Protein AF-A0A7Y3UL16-F1 (afdb_monomer_lite)

Structure (mmCIF, N/CA/C/O backbone):
data_AF-A0A7Y3UL16-F1
#
_entry.id   AF-A0A7Y3UL16-F1
#
loop_
_atom_site.group_PDB
_atom_site.id
_atom_site.type_symbol
_atom_site.label_atom_id
_atom_site.label_alt_id
_atom_site.label_comp_id
_atom_site.label_asym_id
_atom_site.label_entity_id
_atom_site.label_seq_id
_atom_site.pdbx_PDB_ins_code
_atom_site.Cartn_x
_atom_site.Cartn_y
_atom_site.Cartn_z
_atom_site.occupancy
_atom_site.B_iso_or_equiv
_atom_site.auth_seq_id
_atom_site.auth_comp_id
_atom_site.auth_asym_id
_atom_site.auth_atom_id
_atom_site.pdbx_PDB_model_num
ATOM 1 N N . MET A 1 1 ? 24.667 4.415 -14.921 1.00 60.00 1 MET A N 1
ATOM 2 C CA . MET A 1 1 ? 24.020 4.854 -13.664 1.00 60.00 1 MET A CA 1
ATOM 3 C C . MET A 1 1 ? 24.952 4.482 -12.525 1.00 60.00 1 MET A C 1
ATOM 5 O O . MET A 1 1 ? 25.462 3.373 -12.546 1.00 60.00 1 MET A O 1
ATOM 9 N N . ASN A 1 2 ? 25.258 5.404 -11.614 1.00 74.50 2 ASN A N 1
ATOM 10 C CA . ASN A 1 2 ? 26.217 5.157 -10.532 1.00 74.50 2 ASN A CA 1
ATOM 11 C C . ASN A 1 2 ? 25.611 4.125 -9.556 1.00 74.50 2 ASN A C 1
ATOM 13 O O . ASN A 1 2 ? 24.488 4.332 -9.098 1.00 74.50 2 ASN A O 1
ATOM 17 N N . GLU A 1 3 ? 26.292 3.017 -9.259 1.00 73.69 3 GLU A N 1
ATOM 18 C CA . GLU A 1 3 ? 25.725 1.890 -8.483 1.00 73.69 3 GLU A CA 1
ATOM 19 C C . GLU A 1 3 ? 25.198 2.327 -7.109 1.00 73.69 3 GLU A C 1
ATOM 21 O O . GLU A 1 3 ? 24.149 1.873 -6.653 1.00 73.69 3 GLU A O 1
ATOM 26 N N . LYS A 1 4 ? 25.866 3.309 -6.494 1.00 78.06 4 LYS A N 1
ATOM 27 C CA . LYS A 1 4 ? 25.443 3.925 -5.228 1.00 78.06 4 LYS A CA 1
ATOM 28 C C . LYS A 1 4 ? 24.084 4.621 -5.328 1.00 78.06 4 LYS A C 1
ATOM 30 O O . LYS A 1 4 ? 23.296 4.574 -4.390 1.00 78.06 4 LYS A O 1
ATOM 35 N N . VAL A 1 5 ? 23.806 5.250 -6.469 1.00 78.31 5 VAL A N 1
ATOM 36 C CA . VAL A 1 5 ? 22.536 5.938 -6.734 1.00 78.31 5 VAL A CA 1
ATOM 37 C C . VAL A 1 5 ? 21.419 4.909 -6.916 1.00 78.31 5 VAL A C 1
ATOM 39 O O . VAL A 1 5 ? 20.356 5.056 -6.324 1.00 78.31 5 VAL A O 1
ATOM 42 N N . ALA A 1 6 ? 21.684 3.823 -7.650 1.00 77.94 6 ALA A N 1
ATOM 43 C CA . ALA A 1 6 ? 20.733 2.725 -7.829 1.00 77.94 6 ALA A CA 1
ATOM 44 C C . ALA A 1 6 ? 20.356 2.057 -6.492 1.00 77.94 6 ALA A C 1
ATOM 46 O O . ALA A 1 6 ? 19.173 1.872 -6.208 1.00 77.94 6 ALA A O 1
ATOM 47 N N . GLY A 1 7 ? 21.351 1.759 -5.648 1.00 82.50 7 GLY A N 1
ATOM 48 C CA . GLY A 1 7 ? 21.130 1.165 -4.327 1.00 82.50 7 GLY A CA 1
ATOM 49 C C . GLY A 1 7 ? 20.331 2.073 -3.388 1.00 82.50 7 GLY A C 1
ATOM 50 O O . GLY A 1 7 ? 19.406 1.608 -2.725 1.00 82.50 7 GLY A O 1
ATOM 51 N N . PHE A 1 8 ? 20.622 3.378 -3.378 1.00 85.62 8 PHE A N 1
ATOM 52 C CA . PHE A 1 8 ? 19.869 4.347 -2.579 1.00 85.62 8 PHE A CA 1
ATOM 53 C C . PHE A 1 8 ? 18.386 4.408 -2.978 1.00 85.62 8 PHE A C 1
ATOM 55 O O . PHE A 1 8 ? 17.516 4.323 -2.110 1.00 85.62 8 PHE A O 1
ATOM 62 N N . PHE A 1 9 ? 18.088 4.495 -4.281 1.00 86.50 9 PHE A N 1
ATOM 63 C CA . PHE A 1 9 ? 16.704 4.496 -4.768 1.00 86.50 9 PHE A CA 1
ATOM 64 C C . PHE A 1 9 ? 15.974 3.182 -4.467 1.00 86.50 9 PHE A C 1
ATOM 66 O O . PHE A 1 9 ? 14.795 3.222 -4.121 1.00 86.50 9 PHE A O 1
ATOM 73 N N . GLY A 1 10 ? 16.666 2.040 -4.532 1.00 87.94 10 GLY A N 1
ATOM 74 C CA . GLY A 1 10 ? 16.104 0.742 -4.147 1.00 87.94 10 GLY A CA 1
ATOM 75 C C . GLY A 1 10 ? 15.677 0.699 -2.677 1.00 87.94 10 GLY A C 1
ATOM 76 O O . GLY A 1 10 ? 14.533 0.365 -2.375 1.00 87.94 10 GLY A O 1
ATOM 77 N N . CYS A 1 11 ? 16.556 1.116 -1.760 1.00 91.25 11 CYS A N 1
ATOM 78 C CA . CYS A 1 11 ? 16.229 1.180 -0.333 1.00 91.25 11 CYS A CA 1
ATOM 79 C C . CYS A 1 11 ? 15.070 2.141 -0.048 1.00 91.25 11 CYS A C 1
ATOM 81 O O . CYS A 1 11 ? 14.158 1.803 0.707 1.00 91.25 11 CYS A O 1
ATOM 83 N N . LEU A 1 12 ? 15.083 3.324 -0.670 1.00 91.69 12 LEU A N 1
ATOM 84 C CA . LEU A 1 12 ? 14.014 4.307 -0.511 1.00 91.69 12 LEU A CA 1
ATOM 85 C C . LEU A 1 12 ? 12.667 3.744 -0.979 1.00 91.69 12 LEU A C 1
ATOM 87 O O . LEU A 1 12 ? 11.672 3.865 -0.267 1.00 91.69 12 LEU A O 1
ATOM 91 N N . PHE A 1 13 ? 12.646 3.085 -2.138 1.00 90.88 13 PHE A N 1
ATOM 92 C CA . PHE A 1 13 ? 11.449 2.437 -2.665 1.00 90.88 13 PHE A CA 1
ATOM 93 C C . PHE A 1 13 ? 10.903 1.381 -1.696 1.00 90.88 13 PHE A C 1
ATOM 95 O O . PHE A 1 13 ? 9.706 1.368 -1.417 1.00 90.88 13 PHE A O 1
ATOM 102 N N . GLN A 1 14 ? 11.779 0.547 -1.127 1.00 91.12 14 GLN A N 1
ATOM 103 C CA . GLN A 1 14 ? 11.402 -0.482 -0.155 1.00 91.12 14 GLN A CA 1
ATOM 104 C C . GLN A 1 14 ? 10.734 0.121 1.091 1.00 91.12 14 GLN A C 1
ATOM 106 O O . GLN A 1 14 ? 9.717 -0.385 1.563 1.00 91.12 14 GLN A O 1
ATOM 111 N N . ILE A 1 15 ? 11.293 1.222 1.606 1.00 94.88 15 ILE A N 1
ATOM 112 C CA . ILE A 1 15 ? 10.766 1.925 2.782 1.00 94.88 15 ILE A CA 1
ATOM 113 C C . ILE A 1 15 ? 9.396 2.530 2.468 1.00 94.88 15 ILE A C 1
ATOM 115 O O . ILE A 1 15 ? 8.454 2.335 3.233 1.00 94.88 15 ILE A O 1
ATOM 119 N N . VAL A 1 16 ? 9.260 3.225 1.335 1.00 94.56 16 VAL A N 1
ATOM 120 C CA . VAL A 1 16 ? 7.983 3.822 0.910 1.00 94.56 16 VAL A CA 1
ATOM 121 C C . VAL A 1 16 ? 6.914 2.747 0.719 1.00 94.56 16 VAL A C 1
ATOM 123 O O . VAL A 1 16 ? 5.785 2.916 1.176 1.00 94.56 16 VAL A O 1
ATOM 126 N N . TYR A 1 17 ? 7.271 1.621 0.099 1.00 92.81 17 TYR A N 1
ATOM 127 C CA . TYR A 1 17 ? 6.362 0.495 -0.092 1.00 92.81 17 TYR A CA 1
ATOM 128 C C . TYR A 1 17 ? 5.898 -0.104 1.243 1.00 92.81 17 TYR A C 1
ATOM 130 O O . TYR A 1 17 ? 4.709 -0.366 1.419 1.00 92.81 17 TYR A O 1
ATOM 138 N N . LEU A 1 18 ? 6.807 -0.257 2.211 1.00 94.12 18 LEU A N 1
ATOM 139 C CA . LEU A 1 18 ? 6.473 -0.751 3.547 1.00 94.12 18 LEU A CA 1
ATOM 140 C C . LEU A 1 18 ? 5.546 0.212 4.297 1.00 94.12 18 LEU A C 1
ATOM 142 O O . LEU A 1 18 ? 4.539 -0.224 4.853 1.00 94.12 18 LEU A O 1
ATOM 146 N N . LEU A 1 19 ? 5.845 1.515 4.286 1.00 95.44 19 LEU A N 1
ATOM 147 C CA . LEU A 1 19 ? 4.997 2.532 4.918 1.00 95.44 19 LEU A CA 1
ATOM 148 C C . LEU A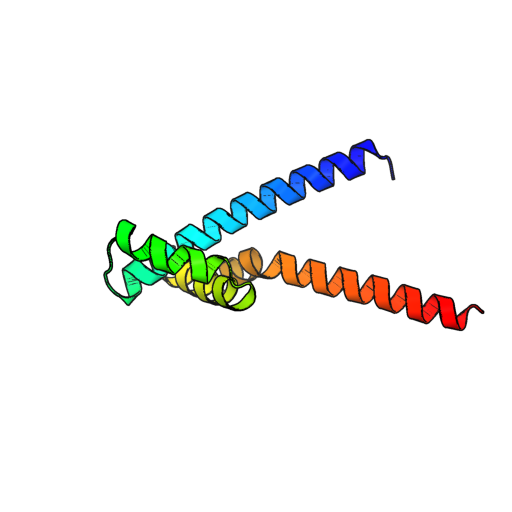 1 19 ? 3.598 2.560 4.297 1.00 95.44 19 LEU A C 1
ATOM 150 O O . LEU A 1 19 ? 2.608 2.617 5.021 1.00 95.44 19 LEU A O 1
ATOM 154 N N . MET A 1 20 ? 3.506 2.457 2.971 1.00 95.50 20 MET A N 1
ATOM 155 C CA . MET A 1 20 ? 2.227 2.360 2.269 1.00 95.50 20 MET A CA 1
ATOM 156 C C . MET A 1 20 ? 1.456 1.098 2.676 1.00 95.50 20 MET A C 1
ATOM 158 O O . MET A 1 20 ? 0.267 1.194 2.969 1.00 95.50 20 MET A O 1
ATOM 162 N N . GLY A 1 21 ? 2.123 -0.054 2.788 1.00 94.50 21 GLY A N 1
ATOM 163 C CA . GLY A 1 21 ? 1.496 -1.294 3.256 1.00 94.50 21 GLY A CA 1
ATOM 164 C C . GLY A 1 21 ? 0.943 -1.189 4.682 1.00 94.50 21 GLY A C 1
ATOM 165 O O . GLY A 1 21 ? -0.148 -1.684 4.959 1.00 94.50 21 GLY A O 1
ATOM 166 N N . LEU A 1 22 ? 1.640 -0.481 5.579 1.00 95.25 22 LEU A N 1
ATOM 167 C CA . LEU A 1 22 ? 1.119 -0.178 6.916 1.00 95.25 22 LEU A CA 1
ATOM 168 C C . LEU A 1 22 ? -0.120 0.720 6.843 1.00 95.25 22 LEU A C 1
ATOM 170 O O . LEU A 1 22 ? -1.124 0.419 7.481 1.00 95.25 22 LEU A O 1
ATOM 174 N N . VAL A 1 23 ? -0.084 1.781 6.034 1.00 96.31 23 VAL A N 1
ATOM 175 C CA . VAL A 1 23 ? -1.248 2.656 5.813 1.00 96.31 23 VAL A CA 1
ATOM 176 C C . VAL A 1 23 ? -2.433 1.867 5.252 1.00 96.31 23 VAL A C 1
ATOM 178 O O . VAL A 1 23 ? -3.559 2.056 5.708 1.00 96.31 23 VAL A O 1
ATOM 181 N N . GLN A 1 24 ? -2.190 0.942 4.322 1.00 96.75 24 GLN A N 1
ATOM 182 C CA . GLN A 1 24 ? -3.214 0.060 3.768 1.00 96.75 24 GLN A CA 1
ATOM 183 C C . GLN A 1 24 ? -3.818 -0.842 4.851 1.00 96.75 24 GLN A C 1
ATOM 185 O O . GLN A 1 24 ? -5.035 -0.991 4.911 1.00 96.75 24 GLN A O 1
ATOM 190 N N . LEU A 1 25 ? -2.995 -1.400 5.743 1.00 96.31 25 LEU A N 1
ATOM 191 C CA . LEU A 1 25 ? -3.474 -2.220 6.855 1.00 96.31 25 LEU A CA 1
ATOM 192 C C . LEU A 1 25 ? -4.355 -1.415 7.822 1.00 96.31 25 LEU A C 1
ATOM 194 O O . LEU A 1 25 ? -5.422 -1.895 8.198 1.00 96.31 25 LEU A O 1
ATOM 198 N N . VAL A 1 26 ? -3.953 -0.193 8.195 1.00 96.19 26 VAL A N 1
ATOM 199 C CA . VAL A 1 26 ? -4.775 0.669 9.068 1.00 96.19 26 VAL A CA 1
ATOM 200 C C . VAL A 1 26 ? -6.066 1.098 8.364 1.00 96.19 26 VAL A C 1
ATOM 202 O O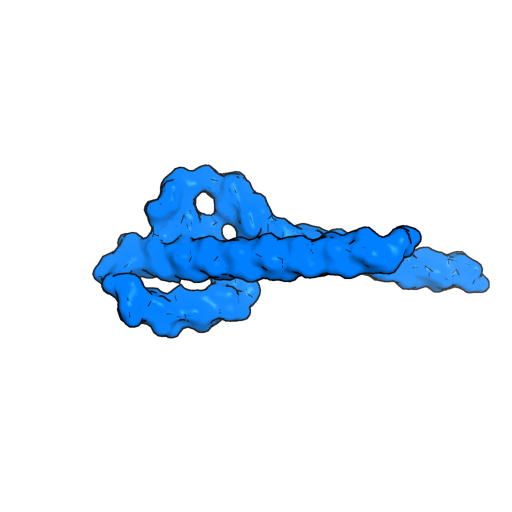 . VAL A 1 26 ? -7.117 1.127 8.995 1.00 96.19 26 VAL A O 1
ATOM 205 N N . ALA A 1 27 ? -6.022 1.363 7.056 1.00 97.00 27 ALA A N 1
ATOM 206 C CA . ALA A 1 27 ? -7.218 1.666 6.272 1.00 97.00 27 ALA A CA 1
ATOM 207 C C . ALA A 1 27 ? -8.202 0.485 6.253 1.00 97.00 27 ALA A C 1
ATOM 209 O O . ALA A 1 27 ? -9.390 0.676 6.487 1.00 97.00 27 ALA A O 1
ATOM 210 N N . ILE A 1 28 ? -7.715 -0.742 6.033 1.00 97.44 28 ILE A N 1
ATOM 211 C CA . ILE A 1 28 ? -8.546 -1.957 6.077 1.00 97.44 28 ILE A CA 1
ATOM 212 C C . ILE A 1 28 ? -9.129 -2.160 7.479 1.00 97.44 28 ILE A C 1
ATOM 214 O O . ILE A 1 28 ? -10.310 -2.473 7.603 1.00 97.44 28 ILE A O 1
ATOM 218 N N . LEU A 1 29 ? -8.316 -1.970 8.525 1.00 96.88 29 LEU A N 1
ATOM 219 C CA . LEU A 1 29 ? -8.764 -2.044 9.914 1.00 96.88 29 LEU A CA 1
ATOM 220 C C . LEU A 1 29 ? -9.924 -1.085 10.158 1.00 96.88 29 LEU A C 1
ATOM 222 O O . LEU A 1 29 ? -11.008 -1.545 10.499 1.00 96.88 29 LEU A O 1
ATOM 226 N N . GLY A 1 30 ? -9.723 0.209 9.903 1.00 95.31 30 GLY A N 1
ATOM 227 C CA . GLY A 1 30 ? -10.768 1.214 10.076 1.00 95.31 30 GLY A CA 1
ATOM 228 C C . GLY A 1 30 ? -12.010 0.914 9.236 1.00 95.31 30 GLY A C 1
ATOM 229 O O . GLY A 1 30 ? -13.126 1.116 9.709 1.00 95.31 30 GLY A O 1
ATOM 230 N N . GLY A 1 31 ? -11.839 0.406 8.010 1.00 95.75 31 GLY A N 1
ATOM 231 C CA . GLY A 1 31 ? -12.958 0.011 7.155 1.00 95.75 31 GLY A CA 1
ATOM 232 C C . GLY A 1 31 ? -13.792 -1.085 7.813 1.00 95.75 31 GLY A C 1
ATOM 233 O O . GLY A 1 31 ? -15.004 -0.953 7.937 1.00 95.75 31 GLY A O 1
ATOM 234 N N . ILE A 1 32 ? -13.141 -2.128 8.333 1.00 95.56 32 ILE A N 1
ATOM 235 C CA . ILE A 1 32 ? -13.813 -3.210 9.065 1.00 95.56 32 ILE A CA 1
ATOM 236 C C . ILE A 1 32 ? -14.510 -2.683 10.330 1.00 95.56 32 ILE A C 1
ATOM 238 O O . ILE A 1 32 ? -15.641 -3.091 10.611 1.00 95.56 32 ILE A O 1
ATOM 242 N N . GLU A 1 33 ? -13.876 -1.776 11.080 1.00 95.31 33 GLU A N 1
ATOM 243 C CA . GLU A 1 33 ? -14.492 -1.158 12.264 1.00 95.31 33 GLU A CA 1
ATOM 244 C C . GLU A 1 33 ? -15.752 -0.368 11.889 1.00 95.31 33 GLU A 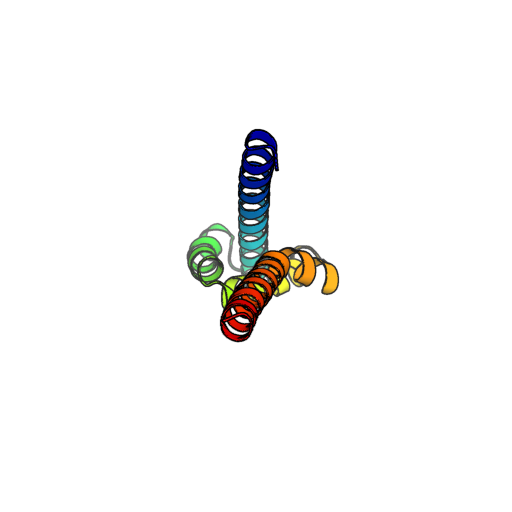C 1
ATOM 246 O O . GLU A 1 33 ? -16.781 -0.500 12.547 1.00 95.31 33 GLU A O 1
ATOM 251 N N . ASN A 1 34 ? -15.712 0.392 10.795 1.00 94.38 34 ASN A N 1
ATOM 252 C CA . ASN A 1 34 ? -16.838 1.206 10.343 1.00 94.38 34 ASN A CA 1
ATOM 253 C C . ASN A 1 34 ? -17.974 0.371 9.736 1.00 94.38 34 ASN A C 1
ATOM 255 O O . ASN A 1 34 ? -19.145 0.678 9.955 1.00 94.38 34 ASN A O 1
ATOM 259 N N . TRP A 1 35 ? -17.651 -0.688 8.991 1.00 95.00 35 TRP A N 1
ATOM 260 C CA . TRP A 1 35 ? -18.649 -1.525 8.316 1.00 95.00 35 TRP A CA 1
ATOM 261 C C . TRP A 1 35 ? -19.336 -2.509 9.249 1.00 95.00 35 TRP A C 1
ATOM 263 O O . TRP A 1 35 ? -20.542 -2.728 9.139 1.00 95.00 35 TRP A O 1
ATOM 273 N N . TRP A 1 36 ? -18.574 -3.143 10.140 1.00 92.94 36 TRP A N 1
ATOM 274 C CA . TRP A 1 36 ? -19.082 -4.208 11.004 1.00 92.94 36 TRP A CA 1
ATOM 275 C C . TRP A 1 36 ? -19.167 -3.818 12.478 1.00 92.94 36 TRP A C 1
ATOM 277 O O . TRP A 1 36 ? -19.705 -4.590 13.272 1.00 92.94 36 TRP A O 1
ATOM 287 N N . GLY A 1 37 ? -18.666 -2.643 12.867 1.00 92.25 37 GLY A N 1
ATOM 288 C CA . GLY A 1 37 ? -18.641 -2.215 14.268 1.00 92.25 37 GLY A CA 1
ATOM 289 C C . GLY A 1 37 ? -17.697 -3.054 15.129 1.00 92.25 37 GLY A C 1
ATOM 290 O O . GLY A 1 37 ? -17.851 -3.105 16.349 1.00 92.25 37 GLY A O 1
ATOM 291 N N . TRP A 1 38 ? -16.769 -3.786 14.511 1.00 92.50 38 TRP A N 1
ATOM 292 C CA . TRP A 1 38 ? -15.848 -4.649 15.239 1.00 92.50 38 TRP A CA 1
ATOM 293 C C . TRP A 1 38 ? -14.741 -3.820 15.877 1.00 92.50 38 TRP A C 1
ATOM 295 O O . TRP A 1 38 ? -14.281 -2.863 15.269 1.00 92.50 38 TRP A O 1
ATOM 305 N N . PRO A 1 39 ? -14.255 -4.193 17.068 1.00 92.56 39 PRO A N 1
ATOM 306 C CA . PRO A 1 39 ? -13.095 -3.534 17.644 1.00 92.56 39 PRO A CA 1
ATOM 307 C C . PRO A 1 39 ? -11.804 -3.951 16.916 1.00 92.56 39 PRO A C 1
ATOM 309 O O . PRO A 1 39 ? -11.660 -5.110 16.504 1.00 92.56 39 PRO A O 1
ATOM 312 N N . TRP A 1 40 ? -10.830 -3.039 16.830 1.00 88.00 40 TRP A N 1
ATOM 313 C CA . TRP A 1 40 ? -9.560 -3.209 16.105 1.00 88.00 40 TRP A CA 1
ATOM 314 C C . TRP A 1 40 ? -8.838 -4.538 16.371 1.00 88.00 40 TRP A C 1
ATOM 316 O O . TRP A 1 40 ? -8.271 -5.136 15.458 1.00 88.00 40 TRP A O 1
ATOM 326 N N . TRP A 1 41 ? -8.867 -5.026 17.614 1.00 91.31 41 TRP A N 1
ATOM 327 C CA . TRP A 1 41 ? -8.165 -6.244 18.028 1.00 91.31 41 TRP A CA 1
ATOM 328 C C . TRP A 1 41 ? -8.792 -7.527 17.466 1.00 91.31 41 TRP A C 1
ATOM 330 O O . TRP A 1 41 ? -8.097 -8.531 17.350 1.00 91.31 41 TRP A O 1
ATOM 340 N N . ILE A 1 42 ? -10.073 -7.505 17.083 1.00 91.69 42 ILE A N 1
ATOM 341 C CA . ILE A 1 42 ? -10.708 -8.588 16.313 1.00 91.69 42 ILE A CA 1
ATOM 342 C C . ILE A 1 42 ? -10.481 -8.346 14.822 1.00 91.69 42 ILE A C 1
ATOM 344 O O . ILE A 1 42 ? -10.101 -9.263 14.092 1.00 91.69 42 ILE A O 1
ATOM 348 N N . ALA A 1 43 ? -10.675 -7.100 14.378 1.00 93.44 43 ALA A N 1
ATOM 349 C CA . ALA A 1 43 ? -10.550 -6.716 12.976 1.00 93.44 43 ALA A CA 1
ATOM 350 C C . ALA A 1 43 ? -9.169 -7.065 12.394 1.00 93.44 43 ALA A C 1
ATOM 352 O O . ALA A 1 43 ? -9.085 -7.476 11.239 1.00 93.44 43 ALA A O 1
ATOM 353 N N . ILE A 1 44 ? -8.097 -6.994 13.193 1.00 94.12 44 ILE A N 1
ATOM 354 C CA . ILE A 1 44 ? -6.724 -7.281 12.751 1.00 94.12 44 ILE A CA 1
ATOM 355 C C . ILE A 1 44 ? -6.523 -8.704 12.226 1.00 94.12 44 ILE A C 1
ATOM 357 O O . ILE A 1 44 ? -5.778 -8.893 11.263 1.00 94.12 44 ILE A O 1
ATOM 361 N N . PHE A 1 45 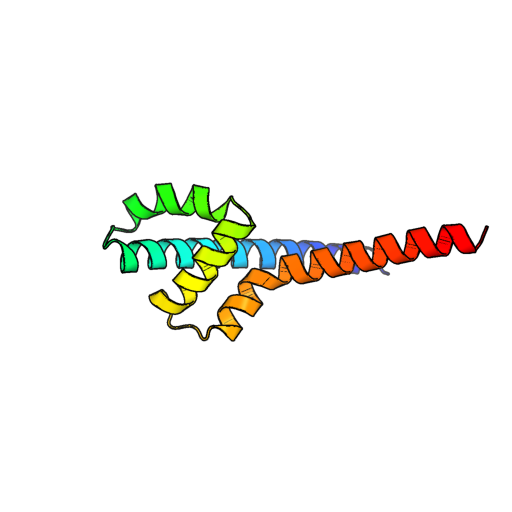? -7.226 -9.693 12.784 1.00 94.81 45 PHE A N 1
ATOM 362 C CA . PHE A 1 45 ? -7.128 -11.085 12.337 1.00 94.81 45 PHE A CA 1
ATOM 363 C C . PHE A 1 45 ? -7.716 -11.296 10.939 1.00 94.81 45 PHE A C 1
ATOM 365 O O . PHE A 1 45 ? -7.307 -12.222 10.244 1.00 94.81 45 PHE A O 1
ATOM 372 N N . ILE A 1 46 ? -8.637 -10.427 10.513 1.00 94.06 46 ILE A N 1
ATOM 373 C CA . ILE A 1 46 ? -9.211 -10.437 9.162 1.00 94.06 46 ILE A CA 1
ATOM 374 C C . ILE A 1 46 ? -8.476 -9.459 8.241 1.00 94.06 46 ILE A C 1
ATOM 376 O O . ILE A 1 46 ? -8.235 -9.768 7.073 1.00 94.06 46 ILE A O 1
ATOM 380 N N . ALA A 1 47 ? -8.056 -8.308 8.767 1.00 94.69 47 ALA A N 1
ATOM 381 C CA . ALA A 1 47 ? -7.343 -7.292 8.009 1.00 94.69 47 ALA A CA 1
ATOM 382 C C . ALA A 1 47 ? -6.007 -7.811 7.461 1.00 94.69 47 ALA A C 1
ATOM 384 O O . ALA A 1 47 ? -5.678 -7.521 6.315 1.00 94.69 47 ALA A O 1
ATOM 385 N N . PHE A 1 48 ? -5.262 -8.619 8.227 1.00 94.38 48 PHE A N 1
ATOM 386 C CA . PHE A 1 48 ? -3.985 -9.190 7.776 1.00 94.38 48 PHE A CA 1
ATOM 387 C C . PHE A 1 48 ? -4.122 -10.087 6.532 1.00 94.38 48 PHE A C 1
ATOM 389 O O . PHE A 1 48 ? -3.445 -9.816 5.537 1.00 94.38 48 PHE A O 1
ATOM 396 N N . PRO A 1 49 ? -4.986 -11.126 6.530 1.00 95.19 49 PRO A N 1
ATOM 397 C CA . PRO A 1 49 ? -5.233 -11.933 5.335 1.00 95.19 49 PRO A CA 1
ATOM 398 C C . PRO A 1 49 ? -5.711 -11.110 4.136 1.00 95.19 49 PRO A C 1
ATOM 400 O O . PRO A 1 49 ? -5.258 -11.343 3.017 1.00 95.19 49 PRO A O 1
ATOM 403 N N . ILE A 1 50 ? -6.587 -10.124 4.360 1.00 95.88 50 ILE A N 1
ATOM 404 C CA . ILE A 1 50 ? -7.069 -9.236 3.294 1.00 95.88 50 ILE A CA 1
ATOM 405 C C . ILE A 1 50 ? -5.918 -8.406 2.718 1.00 95.88 50 ILE A C 1
ATOM 407 O O . ILE A 1 50 ? -5.764 -8.356 1.501 1.00 95.88 50 ILE A O 1
ATOM 411 N N . ALA A 1 51 ? -5.090 -7.799 3.572 1.00 94.88 51 ALA A N 1
ATOM 412 C CA . ALA A 1 51 ? -3.945 -6.988 3.163 1.00 94.88 51 ALA A CA 1
ATOM 413 C C . ALA A 1 51 ? -2.886 -7.801 2.399 1.00 94.88 51 ALA A C 1
ATOM 415 O O . ALA A 1 51 ? -2.188 -7.248 1.553 1.00 94.88 51 ALA A O 1
ATOM 416 N N . TYR A 1 52 ? -2.777 -9.106 2.673 1.00 92.31 52 TYR A N 1
ATOM 417 C CA . TYR A 1 52 ? -1.856 -10.002 1.973 1.00 92.31 52 TYR A CA 1
ATOM 418 C C . TYR A 1 52 ? -2.297 -10.319 0.538 1.00 92.31 52 TYR A C 1
ATOM 420 O O . TYR A 1 52 ? -1.456 -10.525 -0.338 1.00 92.31 52 TYR A O 1
ATOM 428 N N . ILE A 1 53 ? -3.606 -10.363 0.276 1.00 95.19 53 ILE A N 1
ATOM 429 C CA . ILE A 1 53 ? -4.129 -10.610 -1.068 1.00 95.19 53 ILE A CA 1
ATOM 430 C C . ILE A 1 53 ? -3.962 -9.318 -1.877 1.00 95.19 53 ILE A C 1
ATOM 432 O O . ILE A 1 53 ? -4.616 -8.335 -1.543 1.00 95.19 53 ILE A O 1
ATOM 436 N N . PRO A 1 54 ? -3.167 -9.291 -2.965 1.00 90.94 54 PRO A N 1
ATOM 437 C CA . PRO A 1 54 ? -2.786 -8.033 -3.608 1.00 90.94 54 PRO A CA 1
ATOM 438 C C . PRO A 1 54 ? -3.994 -7.192 -4.038 1.00 90.94 54 PRO A C 1
ATOM 440 O O . PRO A 1 54 ? -4.202 -6.088 -3.542 1.00 90.94 54 PRO A O 1
ATOM 443 N N . ILE A 1 55 ? -4.841 -7.732 -4.918 1.00 95.06 55 ILE A N 1
ATOM 444 C CA . ILE A 1 55 ? -5.961 -6.972 -5.489 1.00 95.06 55 ILE A CA 1
ATOM 445 C C . ILE A 1 55 ? -7.020 -6.682 -4.424 1.00 95.06 55 ILE A C 1
ATOM 447 O O . ILE A 1 55 ? -7.491 -5.552 -4.313 1.00 95.06 55 ILE A O 1
ATOM 451 N N . LEU A 1 56 ? -7.384 -7.692 -3.630 1.00 96.31 56 LEU A N 1
ATOM 452 C CA . LEU A 1 56 ? -8.410 -7.543 -2.600 1.00 96.31 56 LEU A CA 1
ATOM 453 C C . LEU A 1 56 ? -7.977 -6.527 -1.540 1.00 96.31 56 LEU A C 1
ATOM 455 O O . LEU A 1 56 ? -8.736 -5.618 -1.227 1.00 96.31 56 LEU A O 1
ATOM 459 N N . GLY A 1 57 ? -6.749 -6.634 -1.040 1.00 96.00 57 GLY A N 1
ATOM 460 C CA . GLY A 1 57 ? -6.186 -5.703 -0.076 1.00 96.00 57 GLY A CA 1
ATOM 461 C C . GLY A 1 57 ? -6.156 -4.277 -0.608 1.00 96.00 57 GLY A C 1
ATOM 462 O O . GLY A 1 57 ? -6.489 -3.358 0.133 1.00 96.00 57 GLY A O 1
ATOM 463 N N . THR A 1 58 ? -5.805 -4.077 -1.880 1.00 96.69 58 THR A N 1
ATOM 464 C CA . THR A 1 58 ? -5.826 -2.749 -2.504 1.00 96.69 58 THR A CA 1
ATOM 465 C C . THR A 1 58 ? -7.243 -2.188 -2.582 1.00 96.69 58 THR A C 1
ATOM 467 O O . THR A 1 58 ? -7.460 -1.050 -2.179 1.00 96.69 58 THR A O 1
ATOM 470 N N . VAL A 1 59 ? -8.222 -2.972 -3.041 1.00 97.50 59 VAL A N 1
ATOM 471 C CA . VAL A 1 59 ? -9.625 -2.526 -3.133 1.00 97.50 59 VAL A CA 1
ATOM 472 C C . VAL A 1 59 ? -10.180 -2.182 -1.752 1.00 97.50 59 VAL A C 1
ATOM 474 O O . VAL A 1 59 ? -10.708 -1.089 -1.554 1.00 97.50 59 VAL A O 1
ATOM 477 N N . VAL A 1 60 ? -10.013 -3.082 -0.783 1.00 97.44 60 VAL A N 1
ATOM 478 C CA . VAL A 1 60 ? -10.510 -2.881 0.583 1.00 97.44 60 VAL A CA 1
ATOM 479 C C . VAL A 1 60 ? -9.760 -1.739 1.272 1.00 97.44 60 VAL A C 1
ATOM 481 O O . VAL A 1 60 ? -10.376 -0.952 1.981 1.00 97.44 60 VAL A O 1
ATOM 484 N N . GLY A 1 61 ? -8.461 -1.580 1.012 1.00 97.25 61 GLY A N 1
ATOM 485 C CA . GLY A 1 61 ? -7.669 -0.447 1.488 1.00 97.25 61 GLY A CA 1
ATOM 486 C C . GLY A 1 61 ? -8.158 0.891 0.934 1.00 97.25 61 GLY A C 1
ATOM 487 O O . GLY A 1 61 ? -8.291 1.843 1.696 1.00 97.25 61 GLY A O 1
ATOM 488 N N . ILE A 1 62 ? -8.496 0.967 -0.360 1.00 98.00 62 ILE A N 1
ATOM 489 C CA . ILE A 1 62 ? -9.093 2.169 -0.969 1.00 98.00 62 ILE A CA 1
ATOM 490 C C . ILE A 1 62 ? -10.418 2.507 -0.286 1.00 98.00 62 ILE A C 1
ATOM 492 O O . ILE A 1 62 ? -10.610 3.645 0.138 1.00 98.00 62 ILE A O 1
ATOM 496 N N . MET A 1 63 ? -11.316 1.526 -0.159 1.00 97.56 63 MET A N 1
ATOM 497 C CA . MET A 1 63 ? -12.624 1.735 0.466 1.00 97.56 63 MET A CA 1
ATOM 498 C C . MET A 1 63 ? -12.484 2.153 1.935 1.00 97.56 63 MET A C 1
ATOM 500 O O . MET A 1 63 ? -13.094 3.132 2.356 1.00 97.56 63 MET A O 1
ATOM 504 N N . GLY A 1 64 ? -11.615 1.478 2.687 1.00 96.94 64 GLY A N 1
ATOM 505 C CA . GLY A 1 64 ? -11.331 1.806 4.080 1.00 96.94 64 GLY A CA 1
ATOM 506 C C . GLY A 1 64 ? -10.711 3.194 4.254 1.00 96.94 64 GLY A C 1
ATOM 507 O O . GLY A 1 64 ? -11.095 3.934 5.150 1.00 96.94 64 GLY A O 1
ATOM 508 N N . ALA A 1 65 ? -9.817 3.627 3.362 1.00 97.38 65 ALA A N 1
ATOM 509 C CA . ALA A 1 65 ? -9.252 4.976 3.430 1.00 97.38 65 ALA A CA 1
ATOM 510 C C . ALA A 1 65 ? -10.296 6.065 3.138 1.00 97.38 65 ALA A C 1
ATOM 512 O O . ALA A 1 65 ? -10.274 7.129 3.761 1.00 97.38 65 ALA A O 1
ATOM 513 N N . ILE A 1 66 ? -11.224 5.807 2.213 1.00 97.62 66 ILE A N 1
ATOM 514 C CA . ILE A 1 66 ? -12.328 6.729 1.921 1.00 97.62 66 ILE A CA 1
ATOM 515 C C . ILE A 1 66 ? -13.253 6.833 3.135 1.00 97.62 66 ILE A C 1
ATOM 517 O O . ILE A 1 66 ? -13.572 7.938 3.566 1.00 97.62 66 ILE A O 1
ATOM 521 N N . GLU A 1 67 ? -13.659 5.705 3.710 1.00 95.00 67 GLU A N 1
ATOM 522 C CA . GLU A 1 67 ? -14.668 5.700 4.770 1.00 95.00 67 GLU A CA 1
ATOM 523 C C . GLU A 1 67 ? -14.121 6.036 6.158 1.00 95.00 67 GLU A C 1
ATOM 525 O O . GLU A 1 67 ? -14.790 6.716 6.932 1.00 95.00 67 GLU A O 1
ATOM 530 N N . SER A 1 68 ? -12.912 5.592 6.492 1.00 94.25 68 SER A N 1
ATOM 531 C CA . SER A 1 68 ? -12.336 5.777 7.830 1.00 94.25 68 SER A CA 1
ATOM 532 C C . SER A 1 68 ? -11.484 7.024 7.949 1.00 94.25 68 SER A C 1
ATOM 534 O O . SER A 1 68 ? -11.476 7.656 9.002 1.00 94.25 68 SER A O 1
ATOM 536 N N . PHE A 1 69 ? -10.772 7.401 6.885 1.00 92.94 69 PHE A N 1
ATOM 537 C CA . PHE A 1 69 ? -9.928 8.599 6.892 1.00 92.94 69 PHE A CA 1
ATOM 538 C C . PHE A 1 69 ? -10.552 9.778 6.143 1.00 92.94 69 PHE A C 1
ATOM 540 O O . PHE A 1 69 ? -9.980 10.869 6.151 1.00 92.94 69 PHE A O 1
ATOM 547 N N . GLY A 1 70 ? -11.704 9.588 5.490 1.00 94.12 70 GLY A N 1
ATOM 548 C CA . GLY A 1 70 ? -12.366 10.640 4.716 1.00 94.12 70 GLY A CA 1
ATOM 549 C C . GLY A 1 70 ? -11.574 11.061 3.478 1.00 94.12 70 GLY A C 1
ATOM 550 O O . GLY A 1 70 ? -11.692 12.200 3.022 1.00 94.12 70 GLY A O 1
ATOM 551 N N . TRP A 1 71 ? -10.704 10.191 2.959 1.00 96.31 71 TRP A N 1
ATOM 552 C CA . TRP A 1 71 ? -9.870 10.534 1.812 1.00 96.31 71 TRP A CA 1
ATOM 553 C C . TRP A 1 71 ? -10.696 10.669 0.538 1.00 96.31 71 TRP A C 1
ATOM 555 O O . TRP A 1 71 ? -11.676 9.958 0.320 1.00 96.31 71 TRP A O 1
ATOM 565 N N . SER A 1 72 ? -10.253 11.552 -0.360 1.00 97.31 72 SER A N 1
ATOM 566 C CA . SER A 1 72 ? -10.839 11.603 -1.695 1.00 97.31 72 SER A CA 1
ATOM 567 C C . SER A 1 72 ? -10.542 10.295 -2.448 1.00 97.31 72 SER A C 1
ATOM 569 O O . SER A 1 72 ? -9.435 9.752 -2.322 1.00 97.31 72 SER A O 1
ATOM 571 N N . PRO A 1 73 ? -11.471 9.794 -3.286 1.00 95.94 73 PRO A N 1
ATOM 572 C CA . PRO A 1 73 ? -11.251 8.558 -4.036 1.00 95.94 73 PRO A CA 1
ATOM 573 C C . PRO A 1 73 ? -9.975 8.586 -4.883 1.00 95.94 73 PRO A C 1
ATOM 575 O O . PRO A 1 73 ? -9.239 7.605 -4.937 1.00 95.94 73 PRO A O 1
ATOM 578 N N . MET A 1 74 ? -9.662 9.733 -5.495 1.00 96.31 74 MET A N 1
ATOM 579 C CA . MET A 1 74 ? -8.444 9.892 -6.297 1.00 96.31 74 MET A CA 1
ATOM 580 C C . MET A 1 74 ? -7.169 9.760 -5.457 1.00 96.31 74 MET A C 1
ATOM 582 O O . MET A 1 74 ? -6.208 9.143 -5.920 1.00 96.31 74 MET A O 1
ATOM 586 N N . ALA A 1 75 ? -7.148 10.301 -4.234 1.00 95.75 75 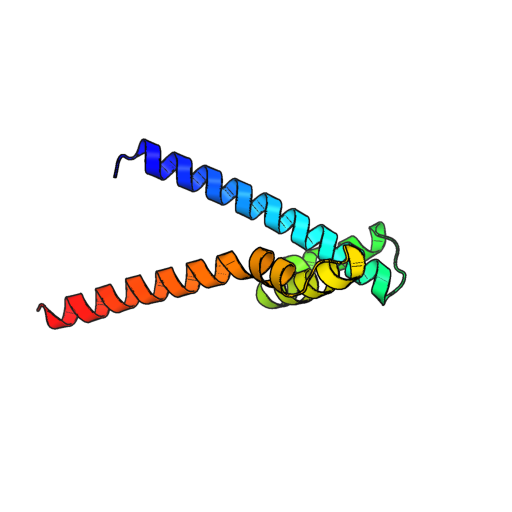ALA A N 1
ATOM 587 C CA . ALA A 1 75 ? -5.992 10.180 -3.349 1.00 95.75 75 ALA A CA 1
ATOM 588 C C . ALA A 1 75 ? -5.764 8.721 -2.925 1.00 95.75 75 ALA A C 1
ATOM 590 O O . ALA A 1 75 ? -4.644 8.221 -3.036 1.00 95.75 75 ALA A O 1
ATOM 591 N N . ALA A 1 76 ? -6.829 8.020 -2.525 1.00 96.56 76 ALA A N 1
ATOM 592 C CA . ALA A 1 76 ? -6.760 6.615 -2.125 1.00 96.56 76 ALA A CA 1
ATOM 593 C C . ALA A 1 76 ? -6.312 5.703 -3.282 1.00 96.56 76 ALA A C 1
ATOM 595 O O . ALA A 1 76 ? -5.396 4.896 -3.118 1.00 96.56 76 ALA A O 1
ATOM 596 N N . ILE A 1 77 ? -6.894 5.879 -4.476 1.00 96.31 77 ILE A N 1
ATOM 597 C CA . ILE A 1 77 ? -6.509 5.119 -5.675 1.00 96.31 77 ILE A CA 1
ATOM 598 C C . ILE A 1 77 ? -5.038 5.365 -6.011 1.00 96.31 77 ILE A C 1
ATOM 600 O O . ILE A 1 77 ? -4.296 4.417 -6.245 1.00 96.31 77 ILE A O 1
ATOM 604 N N . THR A 1 78 ? -4.588 6.620 -6.012 1.00 94.44 78 THR A N 1
ATOM 605 C CA . THR A 1 78 ? -3.197 6.937 -6.367 1.00 94.44 78 THR A CA 1
ATOM 606 C C . THR A 1 78 ? -2.212 6.310 -5.377 1.00 94.44 78 THR A C 1
ATOM 608 O O . THR A 1 78 ? -1.217 5.720 -5.801 1.00 94.44 78 THR A O 1
ATOM 611 N N . LEU A 1 79 ? -2.501 6.376 -4.071 1.00 94.94 79 LEU A N 1
ATOM 612 C CA . LEU A 1 79 ? -1.608 5.848 -3.038 1.00 94.94 79 LEU A CA 1
ATOM 613 C C . LEU A 1 79 ? -1.532 4.318 -3.022 1.00 94.94 79 LEU A C 1
ATOM 615 O O . LEU A 1 79 ? -0.470 3.783 -2.717 1.00 94.94 79 LEU A O 1
ATOM 619 N N . PHE A 1 80 ? -2.615 3.605 -3.335 1.00 96.19 80 PHE A N 1
ATOM 620 C CA . PHE A 1 80 ? -2.614 2.138 -3.275 1.00 96.19 80 PHE A CA 1
ATOM 621 C C . PHE A 1 80 ? -2.375 1.465 -4.634 1.00 96.19 80 PHE A C 1
ATOM 623 O O . PHE A 1 80 ? -1.907 0.328 -4.675 1.00 96.19 80 PHE A O 1
ATOM 630 N N . CYS A 1 81 ? -2.611 2.156 -5.757 1.00 96.50 81 CYS A N 1
ATOM 631 C CA . CYS A 1 81 ? -2.435 1.573 -7.092 1.00 96.50 81 CYS A CA 1
ATOM 632 C C . CYS A 1 81 ? -1.055 1.817 -7.727 1.00 96.50 81 CYS A C 1
ATOM 634 O O . CYS A 1 81 ? -0.712 1.133 -8.695 1.00 96.50 81 CYS A O 1
ATOM 636 N N . TR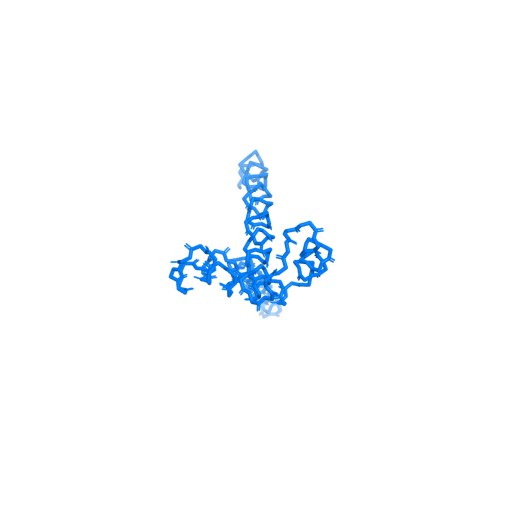P A 1 82 ? -0.238 2.748 -7.219 1.00 93.62 82 TRP A N 1
ATOM 637 C CA . TRP A 1 82 ? 1.069 3.059 -7.822 1.00 93.62 82 TRP A CA 1
ATOM 638 C C . TRP A 1 82 ? 2.019 1.856 -8.020 1.00 93.62 82 TRP A C 1
ATOM 640 O O . TRP A 1 82 ? 2.696 1.847 -9.055 1.00 93.62 82 TRP A O 1
ATOM 650 N N . PRO A 1 83 ? 2.072 0.805 -7.163 1.00 92.56 83 PRO A N 1
ATOM 651 C CA . PRO A 1 83 ? 2.976 -0.319 -7.401 1.00 92.56 83 PRO A CA 1
ATOM 652 C C . PRO A 1 83 ? 2.545 -1.124 -8.632 1.00 92.56 83 PRO A C 1
ATOM 654 O O . PRO A 1 83 ? 3.393 -1.574 -9.399 1.00 92.56 83 PRO A O 1
ATOM 657 N N . TYR A 1 84 ? 1.233 -1.245 -8.873 1.00 93.62 84 TYR A N 1
ATOM 658 C CA . TYR A 1 84 ? 0.694 -1.898 -10.069 1.00 93.62 84 TYR A CA 1
ATOM 659 C C . TYR A 1 84 ? 0.994 -1.098 -11.331 1.00 93.62 84 TYR A C 1
ATOM 661 O O . TYR A 1 84 ? 1.340 -1.685 -12.352 1.00 93.62 84 TYR A O 1
ATOM 669 N N . ILE A 1 85 ? 0.914 0.235 -11.265 1.00 93.94 85 ILE A N 1
ATOM 670 C CA . ILE A 1 85 ? 1.272 1.104 -12.394 1.00 93.94 85 ILE A CA 1
ATOM 671 C C . ILE A 1 85 ? 2.743 0.889 -12.768 1.00 93.94 85 ILE A C 1
ATOM 673 O O . ILE A 1 85 ? 3.053 0.656 -13.936 1.00 93.94 85 ILE A O 1
ATOM 677 N N . ILE A 1 86 ? 3.643 0.894 -11.779 1.00 92.94 86 ILE A N 1
ATOM 678 C CA . ILE A 1 86 ? 5.071 0.625 -12.000 1.00 92.94 86 ILE A CA 1
ATOM 679 C C . ILE A 1 86 ? 5.281 -0.779 -12.573 1.00 92.94 86 ILE A C 1
ATOM 681 O O . ILE A 1 86 ? 6.037 -0.938 -13.531 1.00 92.94 86 ILE A O 1
ATOM 685 N N . TYR A 1 87 ? 4.596 -1.787 -12.032 1.00 91.75 87 TYR A N 1
ATOM 686 C CA . TYR A 1 87 ? 4.685 -3.167 -12.506 1.00 91.75 87 TYR A CA 1
ATOM 687 C C . TYR A 1 87 ? 4.252 -3.313 -13.975 1.00 91.75 87 TYR A C 1
ATOM 689 O O . TYR A 1 87 ? 4.968 -3.919 -14.772 1.00 91.75 87 TYR A O 1
ATOM 697 N N . ILE A 1 88 ? 3.128 -2.700 -14.361 1.00 94.38 88 ILE A N 1
ATOM 698 C CA . ILE A 1 88 ? 2.628 -2.699 -15.745 1.00 94.38 88 ILE A CA 1
ATOM 699 C C . ILE A 1 88 ? 3.631 -2.017 -16.680 1.00 94.38 88 ILE A C 1
ATOM 701 O O . ILE A 1 88 ? 3.943 -2.556 -17.742 1.00 94.38 88 ILE A O 1
ATOM 705 N N . ILE A 1 89 ? 4.175 -0.862 -16.282 1.00 94.81 89 ILE A N 1
ATOM 706 C CA . ILE A 1 89 ? 5.187 -0.142 -17.068 1.00 94.81 89 ILE A CA 1
ATOM 707 C C . ILE A 1 89 ? 6.447 -1.000 -17.240 1.00 94.81 89 ILE A C 1
ATOM 709 O O . ILE A 1 89 ? 6.968 -1.104 -18.350 1.00 94.81 89 ILE A O 1
ATOM 713 N N . ALA A 1 90 ? 6.921 -1.649 -16.174 1.00 91.94 90 ALA A N 1
ATOM 714 C CA . ALA A 1 90 ? 8.111 -2.494 -16.218 1.00 91.94 90 ALA A CA 1
ATOM 715 C C . ALA A 1 90 ? 7.939 -3.679 -17.183 1.00 91.94 90 ALA A C 1
ATOM 717 O O . ALA A 1 90 ? 8.828 -3.944 -17.997 1.00 91.94 90 ALA A O 1
ATOM 718 N N . ILE A 1 91 ? 6.779 -4.346 -17.150 1.00 93.81 91 ILE A N 1
ATOM 719 C CA . ILE A 1 91 ? 6.449 -5.422 -18.095 1.00 93.81 91 ILE A CA 1
ATOM 720 C C . ILE A 1 91 ? 6.352 -4.889 -19.523 1.00 93.81 91 ILE A C 1
ATOM 722 O O . ILE A 1 91 ? 6.895 -5.511 -20.433 1.00 93.81 91 ILE A O 1
ATOM 726 N N . ALA A 1 92 ? 5.690 -3.750 -19.735 1.00 93.62 92 ALA A N 1
ATOM 727 C CA . ALA A 1 92 ? 5.528 -3.172 -21.066 1.00 93.62 92 ALA A CA 1
ATOM 728 C C . ALA A 1 92 ? 6.883 -2.822 -21.700 1.00 93.62 92 ALA A C 1
ATOM 730 O O . ALA A 1 92 ? 7.128 -3.161 -22.857 1.00 93.62 92 ALA A O 1
ATOM 731 N N . ILE A 1 93 ? 7.788 -2.207 -20.932 1.00 93.94 93 ILE A N 1
ATOM 732 C CA . ILE A 1 93 ? 9.143 -1.870 -21.389 1.00 93.94 93 ILE A CA 1
ATOM 733 C C . ILE A 1 93 ? 9.956 -3.142 -21.658 1.00 93.94 93 ILE A C 1
ATOM 735 O O . ILE A 1 93 ? 10.578 -3.254 -22.716 1.00 93.94 93 ILE A O 1
ATOM 739 N N . GLY A 1 94 ? 9.936 -4.110 -20.736 1.00 91.19 94 GLY A N 1
ATOM 740 C CA . GLY A 1 94 ? 10.651 -5.379 -20.898 1.00 91.19 94 GLY A CA 1
ATOM 741 C C . GLY A 1 94 ? 10.165 -6.173 -22.113 1.00 91.19 94 GLY A C 1
ATOM 742 O O . GLY A 1 94 ? 10.970 -6.630 -22.924 1.00 91.19 94 GLY A O 1
ATOM 743 N N . GLY A 1 95 ? 8.846 -6.266 -22.291 1.00 91.19 95 GLY A N 1
ATOM 744 C CA . GLY A 1 95 ? 8.216 -6.919 -23.436 1.00 91.19 95 GLY A CA 1
ATOM 745 C C . GLY A 1 95 ? 8.517 -6.214 -24.759 1.00 91.19 95 GLY A C 1
ATOM 746 O O . GLY A 1 95 ? 8.885 -6.873 -25.729 1.00 91.19 95 GLY A O 1
ATOM 747 N N . ALA A 1 96 ? 8.435 -4.881 -24.805 1.00 89.12 96 ALA A N 1
ATOM 748 C CA . ALA A 1 96 ? 8.788 -4.106 -25.996 1.00 89.12 96 ALA A CA 1
ATOM 749 C C . ALA A 1 96 ? 10.266 -4.284 -26.381 1.00 89.12 96 ALA A C 1
ATOM 751 O O . ALA A 1 96 ? 10.581 -4.438 -27.563 1.00 89.12 96 ALA A O 1
ATOM 752 N N . GLY A 1 97 ? 11.165 -4.317 -25.392 1.00 89.88 97 GLY A N 1
ATOM 753 C CA . GLY A 1 97 ? 12.588 -4.583 -25.606 1.00 89.88 97 GLY A CA 1
ATOM 754 C C . GLY A 1 97 ? 12.847 -5.962 -26.216 1.00 89.88 97 GLY A C 1
ATOM 755 O O . GLY A 1 97 ? 13.621 -6.079 -27.166 1.00 89.88 97 GLY A O 1
ATOM 756 N N . GLU A 1 98 ? 12.155 -6.990 -25.723 1.00 89.81 98 GLU A N 1
ATOM 757 C CA . GLU A 1 98 ? 12.257 -8.360 -26.236 1.00 89.81 98 GLU A CA 1
ATOM 758 C C . GLU A 1 98 ? 11.680 -8.504 -27.653 1.00 89.81 98 GLU A C 1
ATOM 760 O O . GLU A 1 98 ? 12.247 -9.189 -28.500 1.00 89.81 98 GLU A O 1
ATOM 765 N N . VAL A 1 99 ? 10.578 -7.822 -27.965 1.00 88.81 99 VAL A N 1
ATOM 766 C CA . VAL A 1 99 ? 10.032 -7.804 -29.330 1.00 88.81 99 VAL A CA 1
ATOM 767 C C . VAL A 1 99 ? 10.997 -7.099 -30.288 1.00 88.81 99 VAL A C 1
ATOM 769 O O . VAL A 1 99 ? 11.286 -7.611 -31.369 1.00 88.81 99 VAL A O 1
ATOM 772 N N . PHE A 1 100 ? 11.553 -5.955 -29.890 1.00 88.75 100 PHE A N 1
ATOM 773 C CA . PHE A 1 100 ? 12.486 -5.194 -30.721 1.00 88.75 100 PHE A CA 1
ATOM 774 C C . PHE A 1 100 ? 13.818 -5.929 -30.952 1.00 88.75 100 PHE A C 1
ATOM 776 O O . PHE A 1 100 ? 14.389 -5.842 -32.040 1.00 88.75 100 PHE A O 1
ATOM 783 N N . SER A 1 101 ? 14.298 -6.701 -29.969 1.00 90.44 101 SER A N 1
ATOM 784 C CA . SER A 1 101 ? 15.507 -7.524 -30.117 1.00 90.44 101 SER A CA 1
ATOM 785 C C . SER A 1 101 ? 15.335 -8.627 -31.171 1.00 90.44 101 SER A C 1
ATOM 787 O O . SER A 1 101 ? 16.290 -8.950 -31.877 1.00 90.44 101 SER A O 1
ATOM 789 N N . ARG A 1 102 ? 14.113 -9.156 -31.332 1.00 88.00 102 ARG A N 1
ATOM 790 C CA . ARG A 1 102 ? 13.772 -10.156 -32.359 1.00 88.00 102 ARG A CA 1
ATOM 791 C C . ARG A 1 102 ? 13.734 -9.574 -33.768 1.00 88.00 102 ARG A C 1
ATOM 793 O O . ARG A 1 102 ? 14.127 -10.270 -34.691 1.00 88.00 102 ARG A O 1
ATOM 800 N N . PHE A 1 103 ? 13.311 -8.320 -33.929 1.00 84.06 103 PHE A N 1
ATOM 801 C CA . PHE A 1 103 ? 13.295 -7.632 -35.230 1.00 84.06 103 PHE A CA 1
ATOM 802 C C . PHE A 1 103 ? 14.671 -7.130 -35.691 1.00 84.06 103 PHE A C 1
ATOM 804 O O . PHE A 1 103 ? 14.835 -6.797 -36.861 1.00 84.06 103 PHE A O 1
ATOM 811 N N . ARG A 1 104 ? 15.648 -7.024 -34.780 1.00 79.75 104 ARG A N 1
ATOM 812 C CA . ARG A 1 104 ? 17.022 -6.592 -35.093 1.00 79.75 104 ARG A CA 1
ATOM 813 C C . ARG A 1 104 ? 17.952 -7.756 -35.489 1.00 79.75 104 ARG A C 1
ATOM 815 O O . ARG A 1 104 ? 19.083 -7.494 -35.891 1.00 79.75 104 ARG A O 1
ATOM 822 N N . LYS A 1 105 ? 17.508 -9.009 -35.360 1.00 54.97 105 LYS A N 1
ATOM 823 C CA . LYS A 1 105 ? 18.193 -10.181 -35.933 1.00 54.97 105 LYS A CA 1
ATOM 824 C C . LYS A 1 105 ? 17.789 -10.367 -37.388 1.00 54.97 105 LYS A C 1
ATOM 826 O O . LYS A 1 105 ? 18.674 -10.787 -38.159 1.00 54.97 105 LYS A O 1
#

Secondary structure (DSSP, 8-state):
--HHHHHHHHHHHHHHHHHHHHHHHHHHHHHHHHHH---HHHHHHHHHHHHHSHHHHHHHHHHHHHHHH---HHHHHHHHHHHHHHHHHHHHHHHHHHHHHHHT-

Foldseek 3Di:
DPVVVVVVVVVVVVVLVVVLLVLLLVLLLQLCCVPVVDDSVVSNVVSVVQSPPLVSSLVSSLNSCCPRVVDDSVVSCCSNCVVVVVVVVVCVVVVVVVVVVVVVD

Sequence (105 aa):
MNEKVAGFFGCLFQIVYLLMGLVQLVAILGGIENWWGWPWWIAIFIAFPIAYIPILGTVVGIMGAIESFGWSPMAAITLFCWPYIIYIIAIAIGGAGEVFSRFRK

Radius of gyration: 18.02 Å; chains: 1; bounding box: 45×24×54 Å

pLDDT: mean 92.09, std 6.89, range [54.97, 98.0]